Protein AF-A0A3D5Q9E8-F1 (afdb_monomer)

Nearest PDB structures (foldseek):
  4ke6-assembly4_D  TM=9.435E-01  e=1.325E-07  Bacillus sp. H-257
  4ke6-assembly2_B  TM=9.441E-01  e=1.615E-07  Bacillus sp. H-257
  4ke6-assembly6_F  TM=9.437E-01  e=1.968E-07  Bacillus sp. H-257
  4kea-assembly4_D  TM=9.444E-01  e=2.102E-07  Bacillus sp. H-257
  4kea-assembly3_C  TM=9.456E-01  e=2.923E-07  Bacillus sp. H-257

Structure (mmCIF, N/CA/C/O backbone):
data_AF-A0A3D5Q9E8-F1
#
_entry.id   AF-A0A3D5Q9E8-F1
#
loop_
_atom_site.group_PDB
_atom_site.id
_atom_site.type_symbol
_atom_site.label_atom_id
_atom_site.label_alt_id
_atom_site.label_comp_id
_atom_site.label_asym_id
_atom_site.label_entity_id
_atom_site.label_seq_id
_atom_site.pdbx_PDB_ins_code
_atom_site.Cartn_x
_atom_site.Cartn_y
_atom_site.Cartn_z
_atom_site.occupancy
_atom_site.B_iso_or_equiv
_atom_site.auth_seq_id
_atom_site.auth_comp_id
_atom_site.auth_asym_id
_atom_site.auth_atom_id
_atom_site.pdbx_PDB_model_num
ATOM 1 N N . MET A 1 1 ? 67.839 -33.186 -13.838 1.00 52.81 1 MET A N 1
ATOM 2 C CA . MET A 1 1 ? 66.631 -33.039 -12.986 1.00 52.81 1 MET A CA 1
ATOM 3 C C . MET A 1 1 ? 66.000 -31.623 -13.009 1.00 52.81 1 MET A C 1
ATOM 5 O O . MET A 1 1 ? 65.292 -31.282 -12.075 1.00 52.81 1 MET A O 1
ATOM 9 N N . SER A 1 2 ? 66.221 -30.785 -14.042 1.00 58.31 2 SER A N 1
ATOM 10 C CA . SER A 1 2 ? 65.815 -29.351 -14.040 1.00 58.31 2 SER A CA 1
ATOM 11 C C . SER A 1 2 ? 64.716 -28.991 -15.068 1.00 58.31 2 SER A C 1
ATOM 13 O O . SER A 1 2 ? 63.866 -28.138 -14.827 1.00 58.31 2 SER A O 1
ATOM 15 N N . ILE A 1 3 ? 64.654 -29.701 -16.201 1.00 55.44 3 ILE A N 1
ATOM 16 C CA . ILE A 1 3 ? 63.707 -29.396 -17.294 1.00 55.44 3 ILE A CA 1
ATOM 17 C C . ILE A 1 3 ? 62.264 -29.810 -16.938 1.00 55.44 3 ILE A C 1
ATOM 19 O O . ILE A 1 3 ? 61.306 -29.103 -17.250 1.00 55.44 3 ILE A O 1
ATOM 23 N N . TYR A 1 4 ? 62.098 -30.929 -16.225 1.00 54.25 4 TYR A N 1
ATOM 24 C CA . TYR A 1 4 ? 60.780 -31.463 -15.857 1.00 54.25 4 TYR A CA 1
ATOM 25 C C . TYR A 1 4 ? 60.064 -30.602 -14.800 1.00 54.25 4 TYR A C 1
ATOM 27 O O . TYR A 1 4 ? 58.854 -30.389 -14.864 1.00 54.25 4 TYR A O 1
ATOM 35 N N . THR A 1 5 ? 60.821 -30.041 -13.855 1.00 59.84 5 THR A N 1
ATOM 36 C CA . THR A 1 5 ? 60.340 -29.093 -12.840 1.00 59.84 5 THR A CA 1
ATOM 37 C C . THR A 1 5 ? 59.945 -27.753 -13.453 1.00 59.84 5 THR A C 1
ATOM 39 O O . THR A 1 5 ? 58.949 -27.166 -13.028 1.00 59.84 5 THR A O 1
ATOM 42 N N . ASN A 1 6 ? 60.663 -27.291 -14.482 1.00 63.00 6 ASN A N 1
ATOM 43 C CA . ASN A 1 6 ? 60.330 -26.051 -15.178 1.00 63.00 6 ASN A CA 1
ATOM 44 C C . ASN A 1 6 ? 58.997 -26.185 -15.932 1.00 63.00 6 ASN A C 1
ATOM 46 O O . ASN A 1 6 ? 58.094 -25.392 -15.691 1.00 63.00 6 ASN A O 1
ATOM 50 N N . LYS A 1 7 ? 58.798 -27.271 -16.698 1.00 64.88 7 LYS A N 1
ATOM 51 C CA . LYS A 1 7 ? 57.544 -27.537 -17.434 1.00 64.88 7 LYS A CA 1
ATOM 52 C C . LYS A 1 7 ? 56.314 -27.602 -16.518 1.00 64.88 7 LYS A C 1
ATOM 54 O O . LYS A 1 7 ? 55.273 -27.050 -16.861 1.00 64.88 7 LYS A O 1
ATOM 59 N N . LYS A 1 8 ? 56.432 -28.208 -15.325 1.00 66.25 8 LYS A N 1
ATOM 60 C CA . LYS A 1 8 ? 55.354 -28.216 -14.315 1.00 66.25 8 LYS A CA 1
ATOM 61 C C . LYS A 1 8 ? 55.035 -26.817 -13.779 1.00 66.25 8 LYS A C 1
ATOM 63 O O . LYS A 1 8 ? 53.861 -26.489 -13.642 1.00 66.25 8 LYS A O 1
ATOM 68 N N . LYS A 1 9 ? 56.049 -25.976 -13.529 1.00 69.44 9 LYS A N 1
ATOM 69 C CA . LYS A 1 9 ? 55.844 -24.567 -13.142 1.00 69.44 9 LYS A CA 1
ATOM 70 C C . LYS A 1 9 ? 55.202 -23.754 -14.268 1.00 69.44 9 LYS A C 1
ATOM 72 O O . LYS A 1 9 ? 54.339 -22.929 -13.986 1.00 69.44 9 LYS A O 1
ATOM 77 N N . THR A 1 10 ? 55.573 -24.002 -15.526 1.00 73.81 10 THR A N 1
ATOM 78 C CA . THR A 1 10 ? 54.974 -23.341 -16.697 1.00 73.81 10 THR A CA 1
ATOM 79 C C . THR A 1 10 ? 53.505 -23.731 -16.861 1.00 73.81 10 THR A C 1
ATOM 81 O O . THR A 1 10 ? 52.662 -22.852 -17.000 1.00 73.81 10 THR A O 1
ATOM 84 N N . ILE A 1 11 ? 53.182 -25.027 -16.768 1.00 76.62 11 ILE A N 1
ATOM 85 C CA . ILE A 1 11 ? 51.799 -25.525 -16.845 1.00 76.62 11 ILE A CA 1
ATOM 86 C C . ILE A 1 11 ? 50.964 -24.963 -15.695 1.00 76.62 11 ILE A C 1
ATOM 88 O O . ILE A 1 11 ? 49.887 -24.423 -15.925 1.00 76.62 11 ILE A O 1
ATOM 92 N N . PHE A 1 12 ? 51.475 -25.019 -14.464 1.00 79.31 12 PHE A N 1
ATOM 93 C CA . PHE A 1 12 ? 50.755 -24.476 -13.319 1.00 79.31 12 PHE A CA 1
ATOM 94 C C . PHE A 1 12 ? 50.476 -22.977 -13.486 1.00 79.31 12 PHE A C 1
ATOM 96 O O . PHE A 1 12 ? 49.338 -22.551 -13.329 1.00 79.31 12 PHE A O 1
ATOM 103 N N . ARG A 1 13 ? 51.479 -22.182 -13.878 1.00 76.94 13 ARG A N 1
ATOM 104 C CA . ARG A 1 13 ? 51.349 -20.722 -13.985 1.00 76.94 13 ARG A CA 1
ATOM 105 C C . ARG A 1 13 ? 50.441 -20.262 -15.127 1.00 76.94 13 ARG A C 1
ATOM 107 O O . ARG A 1 13 ? 49.759 -19.260 -14.961 1.00 76.94 13 ARG A O 1
ATOM 114 N N . TRP A 1 14 ? 50.431 -20.971 -16.255 1.00 79.69 14 TRP A N 1
ATOM 115 C CA . TRP A 1 14 ? 49.713 -20.532 -17.459 1.00 79.69 14 TRP A CA 1
ATOM 116 C C . TRP A 1 14 ? 48.406 -21.279 -17.730 1.00 79.69 14 TRP A C 1
ATOM 118 O O . TRP A 1 14 ? 47.572 -20.761 -18.461 1.00 79.69 14 TRP A O 1
ATOM 128 N N . PHE A 1 15 ? 48.197 -22.455 -17.131 1.00 84.31 15 PHE A N 1
ATOM 129 C CA . PHE A 1 15 ? 47.017 -23.285 -17.399 1.00 84.31 15 PHE A CA 1
ATOM 130 C C . PHE A 1 15 ? 46.221 -23.690 -16.160 1.00 84.31 15 PHE A C 1
ATOM 132 O O . PHE A 1 15 ? 45.093 -24.123 -16.327 1.00 84.31 15 PHE A O 1
ATOM 139 N N . ILE A 1 16 ? 46.753 -23.575 -14.939 1.00 86.25 16 ILE A N 1
ATOM 140 C CA . ILE A 1 16 ? 46.022 -23.956 -13.711 1.00 86.25 16 ILE A CA 1
ATOM 141 C C . ILE A 1 16 ? 45.706 -22.716 -12.871 1.00 86.25 16 ILE A C 1
ATOM 143 O O . ILE A 1 16 ? 44.567 -22.507 -12.464 1.00 86.25 16 ILE A O 1
ATOM 147 N N . LEU A 1 17 ? 46.701 -21.855 -12.662 1.00 87.81 17 LEU A N 1
ATOM 148 C CA . LEU A 1 17 ? 46.582 -20.639 -11.866 1.00 87.81 17 LEU A CA 1
ATOM 149 C C . LEU A 1 17 ? 45.485 -19.678 -12.374 1.00 87.81 17 LEU A C 1
ATOM 151 O O . LEU A 1 17 ? 44.744 -19.185 -11.527 1.00 87.81 17 LEU A O 1
ATOM 155 N N . PRO A 1 18 ? 45.288 -19.454 -13.694 1.00 91.62 18 PRO A N 1
ATOM 156 C CA . PRO A 1 18 ? 44.189 -18.611 -14.176 1.00 91.62 18 PR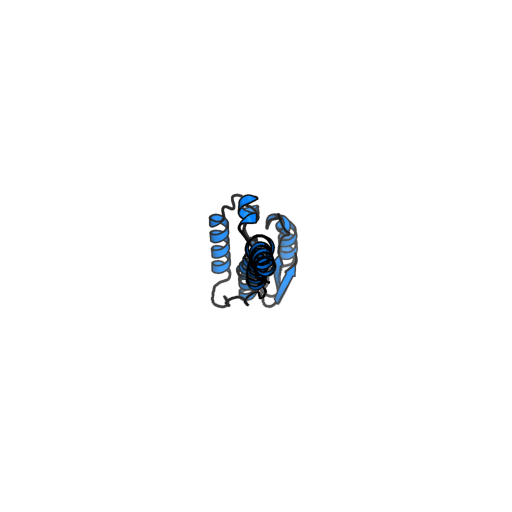O A CA 1
ATOM 157 C C . PRO A 1 18 ? 42.803 -19.162 -13.821 1.00 91.62 18 PRO A C 1
ATOM 159 O O . PRO A 1 18 ? 41.916 -18.390 -13.477 1.00 91.62 18 PRO A O 1
ATOM 162 N N . TRP A 1 19 ? 42.626 -20.488 -13.836 1.00 91.31 19 TRP A N 1
ATOM 163 C CA . TRP A 1 19 ? 41.362 -21.124 -13.453 1.00 91.31 19 TRP A CA 1
ATOM 164 C C . TRP A 1 19 ? 41.125 -21.055 -11.950 1.00 91.31 19 TRP A C 1
ATOM 166 O O . TRP A 1 19 ? 40.004 -20.791 -11.540 1.00 91.31 19 TRP A O 1
ATOM 176 N N . ILE A 1 20 ? 42.166 -21.222 -11.126 1.00 92.75 20 ILE A N 1
ATOM 177 C CA . ILE A 1 20 ? 42.060 -21.041 -9.669 1.00 92.75 20 ILE A CA 1
ATOM 178 C C . ILE A 1 20 ? 41.685 -19.594 -9.337 1.00 92.75 20 ILE A C 1
ATOM 180 O O . ILE A 1 20 ? 40.795 -19.370 -8.522 1.00 92.75 20 ILE A O 1
ATOM 184 N N . ILE A 1 21 ? 42.328 -18.615 -9.982 1.00 90.75 21 ILE A N 1
ATOM 185 C CA . ILE A 1 21 ? 42.009 -17.194 -9.798 1.00 90.75 21 ILE A CA 1
ATOM 186 C C . ILE A 1 21 ? 40.582 -16.905 -10.275 1.00 90.75 21 ILE A C 1
ATOM 188 O O . ILE A 1 21 ? 39.828 -16.271 -9.547 1.00 90.75 21 ILE A O 1
ATOM 192 N N . GLY A 1 22 ? 40.182 -17.405 -11.447 1.00 91.12 22 GLY A N 1
ATOM 193 C CA . GLY A 1 22 ? 38.818 -17.251 -11.957 1.00 91.12 22 GLY A CA 1
ATOM 194 C C . GLY A 1 22 ? 37.772 -17.853 -11.018 1.00 91.12 22 GLY A C 1
ATOM 195 O O . GLY A 1 22 ? 36.782 -17.202 -10.705 1.00 91.12 22 GLY A O 1
ATOM 196 N N . LEU A 1 23 ? 38.025 -19.052 -10.490 1.00 91.25 23 LEU A N 1
ATOM 197 C CA . LEU A 1 23 ? 37.154 -19.715 -9.521 1.00 91.25 23 LEU A CA 1
ATOM 198 C C . LEU A 1 23 ? 37.071 -18.921 -8.207 1.00 91.25 23 LEU A C 1
ATOM 200 O O . LEU A 1 23 ? 35.981 -18.732 -7.680 1.00 91.25 23 LEU A O 1
ATOM 204 N N . LEU A 1 24 ? 38.199 -18.408 -7.702 1.00 89.56 24 LEU A N 1
ATOM 205 C CA . LEU A 1 24 ? 38.240 -17.551 -6.512 1.00 89.56 24 LEU A CA 1
ATOM 206 C C . LEU A 1 24 ? 37.483 -16.237 -6.719 1.00 89.56 24 LEU A C 1
ATOM 208 O O . LEU A 1 24 ? 36.770 -15.814 -5.816 1.00 89.56 24 LEU A O 1
ATOM 212 N N . LEU A 1 25 ? 37.594 -15.614 -7.894 1.00 90.44 25 LEU A N 1
ATOM 213 C CA . LEU A 1 25 ? 36.837 -14.409 -8.238 1.00 90.44 25 LEU A CA 1
ATOM 214 C C . LEU A 1 25 ? 35.334 -14.694 -8.327 1.00 90.44 25 LEU A C 1
ATOM 216 O O . LEU A 1 25 ? 34.544 -13.883 -7.855 1.00 90.44 25 LEU A O 1
ATOM 220 N N . ILE A 1 26 ? 34.938 -15.856 -8.857 1.00 87.88 26 ILE A N 1
ATOM 221 C CA . ILE A 1 26 ? 33.538 -16.304 -8.859 1.00 87.88 26 ILE A CA 1
ATOM 222 C C . ILE A 1 26 ? 33.045 -16.515 -7.426 1.00 87.88 26 ILE A C 1
ATOM 224 O O . ILE A 1 26 ? 31.994 -15.996 -7.074 1.00 87.88 26 ILE A O 1
ATOM 228 N N . PHE A 1 27 ? 33.795 -17.221 -6.576 1.00 85.19 27 PHE A N 1
ATOM 229 C CA . PHE A 1 27 ? 33.405 -17.429 -5.177 1.00 85.19 27 PHE A CA 1
ATOM 230 C C . PHE A 1 27 ? 33.352 -16.125 -4.378 1.00 85.19 27 PHE A C 1
ATOM 232 O O . PHE A 1 27 ? 32.452 -15.962 -3.561 1.00 85.19 27 PHE A O 1
ATOM 239 N N . LEU A 1 28 ? 34.267 -15.186 -4.631 1.00 82.62 28 LEU A N 1
ATOM 240 C CA . LEU A 1 28 ? 34.239 -13.852 -4.033 1.00 82.62 28 LEU A CA 1
ATOM 241 C C . LEU A 1 28 ? 32.998 -13.073 -4.493 1.00 82.62 28 LEU A C 1
ATOM 243 O O . LEU A 1 28 ? 32.295 -12.513 -3.661 1.00 82.62 28 LEU A O 1
ATOM 247 N N . ALA A 1 29 ? 32.701 -13.072 -5.796 1.00 77.38 29 ALA A N 1
ATOM 248 C CA . ALA A 1 29 ? 31.525 -12.407 -6.352 1.00 77.38 29 ALA A CA 1
ATOM 249 C C . ALA A 1 29 ? 30.221 -13.020 -5.821 1.00 77.38 29 ALA A C 1
ATOM 251 O O . ALA A 1 29 ? 29.336 -12.288 -5.392 1.00 77.38 29 ALA A O 1
ATOM 252 N N . VAL A 1 30 ? 30.121 -14.351 -5.770 1.00 76.94 30 VAL A N 1
ATOM 253 C CA . VAL A 1 30 ? 28.978 -15.058 -5.172 1.00 76.94 30 VAL A CA 1
ATOM 254 C C . VAL A 1 30 ? 28.869 -14.739 -3.683 1.00 76.94 30 VAL A C 1
ATOM 256 O O . VAL A 1 30 ? 27.781 -14.424 -3.221 1.00 76.94 30 VAL A O 1
ATOM 259 N N . GLY A 1 31 ? 29.979 -14.752 -2.940 1.00 72.62 31 GLY A N 1
ATOM 260 C CA . GLY A 1 31 ? 30.017 -14.378 -1.525 1.00 72.62 31 GLY A CA 1
ATOM 261 C C . GLY A 1 31 ? 29.471 -12.970 -1.286 1.00 72.62 31 GLY A C 1
ATOM 262 O O . GLY A 1 31 ? 28.559 -12.810 -0.480 1.00 72.62 31 GLY A O 1
ATOM 263 N N . LEU A 1 32 ? 29.948 -11.985 -2.053 1.00 65.25 32 LEU A N 1
ATOM 264 C CA . LEU A 1 32 ? 29.471 -10.598 -2.006 1.00 65.25 32 LEU A CA 1
ATOM 265 C C . LEU A 1 32 ? 27.979 -10.484 -2.355 1.00 65.25 32 LEU A C 1
ATOM 267 O O . LEU A 1 32 ? 27.246 -9.802 -1.649 1.00 65.25 32 LEU A O 1
ATOM 271 N N . VAL A 1 33 ? 27.504 -11.199 -3.381 1.00 63.44 33 VAL A N 1
ATOM 272 C CA . VAL A 1 33 ? 26.078 -11.220 -3.760 1.00 63.44 33 VAL A CA 1
ATOM 273 C C . VAL A 1 33 ? 25.214 -11.864 -2.669 1.00 63.44 33 VAL A C 1
ATOM 275 O O . VAL A 1 33 ? 24.118 -11.390 -2.389 1.00 63.44 33 VAL A O 1
ATOM 278 N N . THR A 1 34 ? 25.696 -12.921 -2.011 1.00 62.31 34 THR A N 1
ATOM 279 C CA . THR A 1 34 ? 24.939 -13.621 -0.957 1.00 62.31 34 THR A CA 1
ATOM 280 C C . THR A 1 34 ? 24.914 -12.901 0.391 1.00 62.31 34 THR A C 1
ATOM 282 O O . THR A 1 34 ? 24.082 -13.253 1.231 1.00 62.31 34 THR A O 1
ATOM 285 N N . ASP A 1 35 ? 25.819 -11.947 0.615 1.00 56.72 35 ASP A N 1
ATOM 286 C CA . ASP A 1 35 ? 25.930 -11.178 1.863 1.00 56.72 35 ASP A CA 1
ATOM 287 C C . ASP A 1 35 ? 25.172 -9.841 1.798 1.00 56.72 35 ASP A C 1
ATOM 289 O O . ASP A 1 35 ? 24.888 -9.231 2.826 1.00 56.72 35 ASP A O 1
ATOM 293 N N . MET A 1 36 ? 24.787 -9.402 0.595 1.00 56.88 36 MET A N 1
ATOM 294 C CA . MET A 1 36 ? 24.147 -8.103 0.401 1.00 56.88 36 MET A CA 1
ATOM 295 C C . MET A 1 36 ? 22.729 -7.992 0.960 1.00 56.88 36 MET A C 1
ATOM 297 O O . MET A 1 36 ? 22.323 -6.869 1.243 1.00 56.88 36 MET A O 1
ATOM 301 N N . ASP A 1 37 ? 21.977 -9.081 1.162 1.00 61.97 37 ASP A N 1
ATOM 302 C CA . ASP A 1 37 ? 20.627 -8.915 1.705 1.00 61.97 37 ASP A CA 1
ATOM 303 C C . ASP A 1 37 ? 20.009 -10.187 2.302 1.00 61.97 37 ASP A C 1
ATOM 305 O O . ASP A 1 37 ? 19.567 -11.087 1.589 1.00 61.97 37 ASP A O 1
ATOM 309 N N . LYS A 1 38 ? 19.974 -10.288 3.637 1.00 57.78 38 LYS A N 1
ATOM 310 C CA . LYS A 1 38 ? 19.288 -11.403 4.329 1.00 57.78 38 LYS A CA 1
ATOM 311 C C . LYS A 1 38 ? 18.405 -10.990 5.497 1.00 57.78 38 LYS A C 1
ATOM 313 O O . LYS A 1 38 ? 17.810 -11.860 6.135 1.00 57.78 38 LYS A O 1
ATOM 318 N N . LYS A 1 39 ? 18.317 -9.700 5.826 1.00 66.62 39 LYS A N 1
ATOM 319 C CA . LYS A 1 39 ? 17.488 -9.244 6.947 1.00 66.62 39 LYS A CA 1
ATOM 320 C C . LYS A 1 39 ? 16.798 -7.937 6.602 1.00 66.62 39 LYS A C 1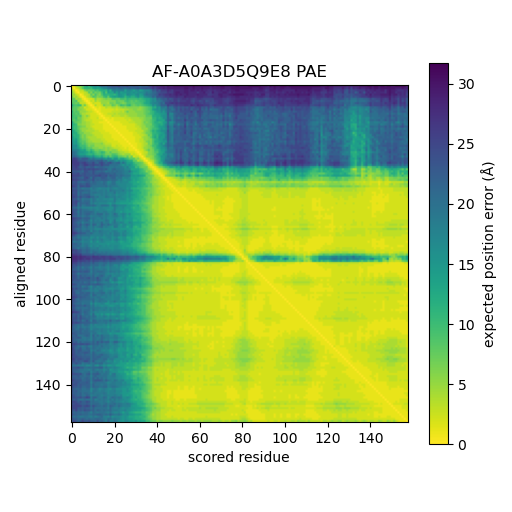
ATOM 322 O O . LYS A 1 39 ? 17.424 -6.881 6.635 1.00 66.62 39 LYS A O 1
ATOM 327 N N . LEU A 1 40 ? 15.488 -8.035 6.378 1.00 69.31 40 LEU A N 1
ATOM 328 C CA . LEU A 1 40 ? 14.592 -6.888 6.433 1.00 69.31 40 LEU A CA 1
ATOM 329 C C . LEU A 1 40 ? 14.837 -6.147 7.750 1.00 69.31 40 LEU A C 1
ATOM 331 O O . LEU A 1 40 ? 14.806 -6.743 8.833 1.00 69.31 40 LEU A O 1
ATOM 335 N N . LYS A 1 41 ? 15.123 -4.851 7.658 1.00 72.31 41 LYS A N 1
ATOM 336 C CA . LYS A 1 41 ? 15.215 -4.006 8.845 1.00 72.31 41 LYS A CA 1
ATOM 337 C C . LYS A 1 41 ? 13.794 -3.761 9.359 1.00 72.31 41 LYS A C 1
ATOM 339 O O . LYS A 1 41 ? 12.883 -3.590 8.551 1.00 72.31 41 LYS A O 1
ATOM 344 N N . PRO A 1 42 ? 13.567 -3.751 10.681 1.00 74.38 42 PRO A N 1
ATOM 345 C CA . PRO A 1 42 ? 12.284 -3.311 11.208 1.00 74.38 42 PRO A CA 1
ATOM 346 C C . PRO A 1 42 ? 12.016 -1.873 10.757 1.00 74.38 42 PRO A C 1
ATOM 348 O O . PRO A 1 42 ? 12.949 -1.078 10.608 1.00 74.38 42 PRO A O 1
ATOM 351 N N . PHE A 1 43 ? 10.742 -1.540 10.549 1.00 80.44 43 PHE A N 1
ATOM 352 C CA . PHE A 1 43 ? 10.363 -0.185 10.177 1.00 80.44 43 PHE A CA 1
ATOM 353 C C . PHE A 1 43 ? 10.887 0.822 11.204 1.00 80.44 43 PHE A C 1
ATOM 355 O O . PHE A 1 43 ? 10.767 0.620 12.413 1.00 80.44 43 PHE A O 1
ATOM 362 N N . VAL A 1 44 ? 11.419 1.944 10.716 1.00 84.25 44 VAL A N 1
ATOM 363 C CA . VAL A 1 44 ? 11.500 3.151 11.543 1.00 84.25 44 VAL A CA 1
ATOM 364 C C . VAL A 1 44 ? 10.072 3.541 11.902 1.00 84.25 44 VAL A C 1
ATOM 366 O O . VAL A 1 44 ? 9.217 3.620 11.020 1.00 84.25 44 VAL A O 1
ATOM 369 N N . ALA A 1 45 ? 9.823 3.738 13.191 1.00 87.56 45 ALA A N 1
ATOM 370 C CA . ALA A 1 45 ? 8.485 3.963 13.696 1.00 87.56 45 ALA A CA 1
ATOM 371 C C . ALA A 1 45 ? 7.960 5.349 13.283 1.00 87.56 45 ALA A C 1
ATOM 373 O O . ALA A 1 45 ? 8.665 6.343 13.455 1.00 87.56 45 ALA A O 1
ATOM 374 N N . LEU A 1 46 ? 6.745 5.406 12.724 1.00 92.12 46 LEU A N 1
ATOM 375 C CA . LEU A 1 46 ? 6.089 6.637 12.258 1.00 92.12 46 LEU A CA 1
ATOM 376 C C . LEU A 1 46 ? 4.830 6.964 13.081 1.00 92.12 46 LEU A C 1
ATOM 378 O O . LEU A 1 46 ? 3.907 7.613 12.594 1.00 92.12 46 LEU A O 1
ATOM 382 N N . ASP A 1 47 ? 4.780 6.515 14.339 1.00 91.06 47 ASP A N 1
ATOM 383 C CA . ASP A 1 47 ? 3.630 6.711 15.237 1.00 91.06 47 ASP A CA 1
ATOM 384 C C . ASP A 1 47 ? 3.338 8.199 15.525 1.00 91.06 47 ASP A C 1
ATOM 386 O O . ASP A 1 47 ? 2.242 8.552 15.947 1.00 91.06 47 ASP A O 1
ATOM 390 N N . ASN A 1 48 ? 4.315 9.085 15.307 1.00 92.12 48 ASN A N 1
ATOM 391 C CA . ASN A 1 48 ? 4.205 10.527 15.541 1.00 92.12 48 ASN A CA 1
ATOM 392 C C . ASN A 1 48 ? 3.851 11.345 14.285 1.00 92.12 48 ASN A C 1
ATOM 394 O O . ASN A 1 48 ? 3.824 12.574 14.359 1.00 92.12 48 ASN A O 1
ATOM 398 N N . VAL A 1 49 ? 3.612 10.696 13.145 1.00 94.12 49 VAL A N 1
ATOM 399 C CA . VAL A 1 49 ? 3.216 11.349 11.889 1.00 94.12 49 VAL A CA 1
ATOM 400 C C . VAL A 1 49 ? 1.724 11.113 11.665 1.00 94.12 49 VAL A C 1
ATOM 402 O O . VAL A 1 49 ? 1.237 10.001 11.852 1.00 94.12 49 VAL A O 1
ATOM 405 N N . SER A 1 50 ? 0.967 12.141 11.281 1.00 95.19 50 SER A N 1
ATOM 406 C CA . SER A 1 50 ? -0.475 11.970 11.077 1.00 95.19 50 SER A CA 1
ATOM 407 C C . SER A 1 50 ? -0.770 11.014 9.910 1.00 95.19 50 SER A C 1
ATOM 409 O O . SER A 1 50 ? -0.008 10.942 8.945 1.00 95.19 50 SER A O 1
ATOM 411 N N . SER A 1 51 ? -1.893 10.287 9.976 1.00 94.62 51 SER A N 1
ATOM 412 C CA . SER A 1 51 ? -2.340 9.398 8.890 1.00 94.62 51 SER A CA 1
ATOM 413 C C . SER A 1 51 ? -2.461 10.128 7.548 1.00 94.62 51 SER A C 1
ATOM 415 O O . SER A 1 51 ? -2.143 9.549 6.511 1.00 94.62 51 SER A O 1
ATOM 417 N N . GLU A 1 52 ? -2.881 11.396 7.587 1.00 95.25 52 GLU A N 1
ATOM 418 C CA . GLU A 1 52 ? -3.000 12.255 6.409 1.00 95.25 52 GLU A CA 1
ATOM 419 C C . GLU A 1 52 ? -1.626 12.606 5.838 1.00 95.25 52 GLU A C 1
ATOM 421 O O . GLU A 1 52 ? -1.398 12.419 4.648 1.00 95.25 52 GLU A O 1
ATOM 426 N N . ASP A 1 53 ? -0.673 13.032 6.671 1.00 96.88 53 ASP A N 1
ATOM 427 C CA . ASP A 1 53 ? 0.677 13.358 6.199 1.00 96.88 53 ASP A CA 1
ATOM 428 C C . ASP A 1 53 ? 1.366 12.136 5.586 1.00 96.88 53 ASP A C 1
ATOM 430 O O . ASP A 1 53 ? 2.006 12.249 4.542 1.00 96.88 53 ASP A O 1
ATOM 434 N N . LEU A 1 54 ? 1.204 10.955 6.193 1.00 96.69 54 LEU A N 1
ATOM 435 C CA . LEU A 1 54 ? 1.727 9.699 5.649 1.00 96.69 54 LEU A CA 1
ATOM 436 C C . LEU A 1 54 ? 1.120 9.373 4.284 1.00 96.69 54 LEU A C 1
ATOM 438 O O . LEU A 1 54 ? 1.854 9.030 3.357 1.00 96.69 54 LEU A O 1
ATOM 442 N N . TYR A 1 55 ? -0.197 9.524 4.144 1.00 97.12 55 TYR A N 1
ATOM 443 C CA . TYR A 1 55 ? -0.885 9.302 2.878 1.00 97.12 55 TYR A CA 1
ATOM 444 C C . TYR A 1 55 ? -0.432 10.300 1.802 1.00 97.12 55 TYR A C 1
ATOM 446 O O . TYR A 1 55 ? -0.076 9.904 0.693 1.00 97.12 55 TYR A O 1
ATOM 454 N N . GLN A 1 56 ? -0.337 11.586 2.144 1.00 97.56 56 GLN A N 1
ATOM 455 C CA . GLN A 1 56 ? 0.130 12.630 1.230 1.00 97.56 56 GLN A CA 1
ATOM 456 C C . GLN A 1 56 ? 1.594 12.444 0.817 1.00 97.56 56 GLN A C 1
ATOM 458 O O . GLN A 1 56 ? 1.964 12.750 -0.319 1.00 97.56 56 GLN A O 1
ATOM 463 N N . LEU A 1 57 ? 2.449 11.952 1.716 1.00 96.75 57 LEU A N 1
ATOM 464 C CA . LEU A 1 57 ? 3.833 11.610 1.389 1.00 96.75 57 LEU A CA 1
ATOM 465 C C . LEU A 1 57 ? 3.901 10.459 0.381 1.00 96.75 57 LEU A C 1
ATOM 467 O O . LEU A 1 57 ? 4.673 10.555 -0.576 1.00 96.75 57 LEU A O 1
ATOM 471 N N . ASP A 1 58 ? 3.080 9.422 0.546 1.00 97.19 58 ASP A N 1
ATOM 472 C CA . ASP A 1 58 ? 3.064 8.291 -0.387 1.00 97.19 58 ASP A CA 1
ATOM 473 C C . ASP A 1 58 ? 2.488 8.678 -1.759 1.00 97.19 58 ASP A C 1
ATOM 475 O O . ASP A 1 58 ? 3.029 8.295 -2.800 1.00 97.19 58 ASP A O 1
ATOM 479 N N . LEU A 1 59 ? 1.472 9.548 -1.798 1.00 97.94 59 LEU A N 1
ATOM 480 C CA . LEU A 1 59 ? 0.989 10.145 -3.049 1.00 97.94 59 LEU A CA 1
ATOM 481 C C . LEU A 1 59 ? 2.102 10.915 -3.771 1.00 97.94 59 LEU A C 1
ATOM 483 O O . LEU A 1 59 ? 2.362 10.675 -4.950 1.00 97.94 59 LEU A O 1
ATOM 487 N N . LYS A 1 60 ? 2.814 11.807 -3.069 1.00 97.56 60 LYS A N 1
ATOM 488 C CA . LYS A 1 60 ? 3.928 12.581 -3.652 1.00 97.56 60 LYS A CA 1
ATOM 489 C C . LYS A 1 60 ? 5.030 11.679 -4.192 1.00 97.56 60 LYS A C 1
ATOM 491 O O . LYS A 1 60 ? 5.541 11.931 -5.283 1.00 97.56 60 LYS A O 1
ATOM 496 N N . ARG A 1 61 ? 5.382 10.630 -3.450 1.00 96.50 61 ARG A N 1
ATOM 497 C CA . ARG A 1 61 ? 6.350 9.623 -3.889 1.00 96.50 61 A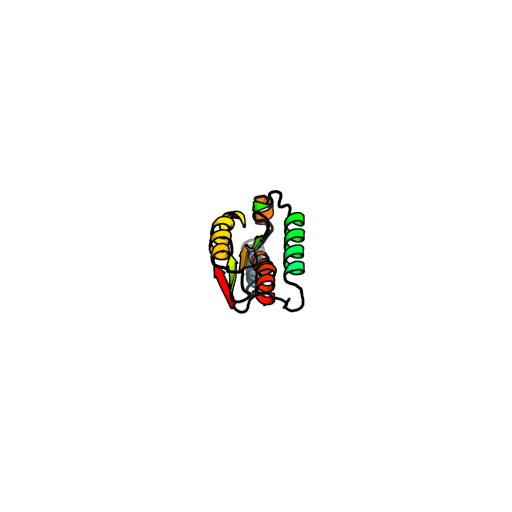RG A CA 1
ATOM 498 C C . ARG A 1 61 ? 5.875 8.914 -5.157 1.00 96.50 61 ARG A C 1
ATOM 500 O O . ARG A 1 61 ? 6.645 8.782 -6.100 1.00 96.50 61 ARG A O 1
ATOM 507 N N . SER A 1 62 ? 4.608 8.518 -5.203 1.00 97.06 62 SER A N 1
ATOM 508 C CA . SER A 1 62 ? 4.002 7.835 -6.350 1.00 97.06 62 SER A CA 1
ATOM 509 C C . SER A 1 62 ? 4.046 8.679 -7.622 1.00 97.06 62 SER A C 1
ATOM 511 O O . SER A 1 62 ? 4.447 8.191 -8.679 1.00 97.06 62 SER A O 1
ATOM 513 N N . TYR A 1 63 ? 3.734 9.971 -7.517 1.00 97.38 63 TYR A N 1
ATOM 514 C CA . TYR A 1 63 ? 3.893 10.895 -8.639 1.00 97.38 63 TYR A CA 1
ATOM 515 C C . TYR A 1 63 ? 5.358 11.076 -9.051 1.00 97.38 63 TYR A C 1
ATOM 517 O O . TYR A 1 63 ? 5.654 11.097 -10.244 1.00 97.38 63 TYR A O 1
ATOM 525 N N . ALA A 1 64 ? 6.282 11.174 -8.090 1.00 96.38 64 ALA A N 1
ATOM 526 C CA . ALA A 1 64 ? 7.714 11.294 -8.375 1.00 96.38 64 ALA A CA 1
ATOM 527 C C . ALA A 1 64 ? 8.287 10.048 -9.076 1.00 96.38 64 ALA A C 1
ATOM 529 O O . ALA A 1 64 ? 9.193 10.172 -9.896 1.00 96.38 64 ALA A O 1
ATOM 530 N N . GLU A 1 65 ? 7.729 8.868 -8.801 1.00 95.25 65 GLU A N 1
ATOM 531 C CA . GLU A 1 65 ? 8.049 7.611 -9.487 1.00 95.25 65 GLU A CA 1
ATOM 532 C C . GLU A 1 65 ? 7.358 7.470 -10.857 1.00 95.25 65 GLU A C 1
ATOM 534 O O . GLU A 1 65 ? 7.613 6.503 -11.571 1.00 95.25 65 GLU A O 1
ATOM 539 N N . GLY A 1 66 ? 6.515 8.425 -11.266 1.00 96.44 66 GLY A N 1
ATOM 540 C CA . GLY A 1 66 ? 5.955 8.487 -12.618 1.00 96.44 66 GLY A CA 1
ATOM 541 C C . GLY A 1 66 ? 4.599 7.804 -12.807 1.00 96.44 66 GLY A C 1
ATOM 542 O O . GLY A 1 66 ? 4.252 7.464 -13.941 1.00 96.44 66 GLY A O 1
ATOM 543 N N . VAL A 1 67 ? 3.817 7.609 -11.740 1.00 97.75 67 VAL A N 1
ATOM 544 C CA . VAL A 1 67 ? 2.415 7.166 -11.859 1.00 97.75 67 VAL A CA 1
ATOM 545 C C . VAL A 1 67 ? 1.607 8.229 -12.606 1.00 97.75 67 VAL A C 1
ATOM 547 O O . VAL A 1 67 ? 1.639 9.406 -12.252 1.00 97.75 67 VAL A O 1
ATOM 550 N N . LYS A 1 68 ? 0.899 7.814 -13.664 1.00 95.88 68 LYS A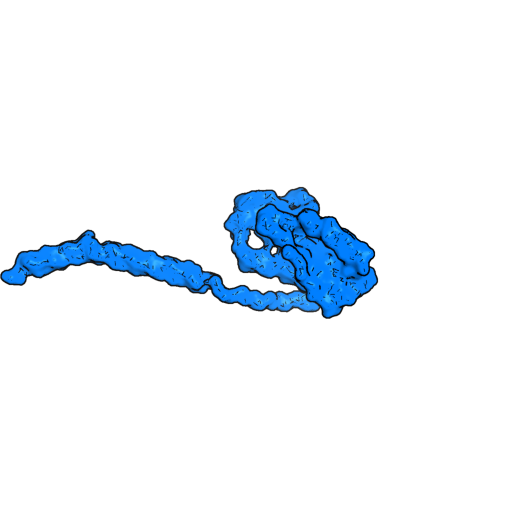 N 1
ATOM 551 C CA . LYS A 1 68 ? 0.123 8.716 -14.541 1.00 95.88 68 LYS A CA 1
ATOM 552 C C . LYS A 1 68 ? -1.387 8.601 -14.381 1.00 95.88 68 LYS A C 1
ATOM 554 O O . LYS A 1 68 ? -2.096 9.530 -14.747 1.00 95.88 68 LYS A O 1
ATOM 559 N N . L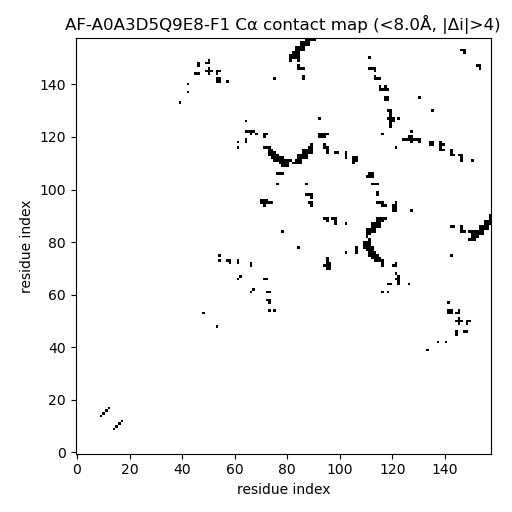EU A 1 69 ? -1.862 7.440 -13.941 1.00 97.38 69 LEU A N 1
ATOM 560 C CA . LEU A 1 69 ? -3.281 7.155 -13.776 1.00 97.38 69 LEU A CA 1
ATOM 561 C C . LEU A 1 69 ? -3.595 7.171 -12.288 1.00 97.38 69 LEU A C 1
ATOM 563 O O . LEU A 1 69 ? -2.953 6.448 -11.527 1.00 97.38 69 LEU A O 1
ATOM 567 N N . ASP A 1 70 ? -4.586 7.966 -11.896 1.00 97.06 70 ASP A N 1
ATOM 568 C CA . ASP A 1 70 ? -4.963 8.121 -10.489 1.00 97.06 70 ASP A CA 1
ATOM 569 C C . ASP A 1 70 ? -5.399 6.793 -9.865 1.00 97.06 70 ASP A C 1
ATOM 571 O O . ASP A 1 70 ? -5.167 6.546 -8.688 1.00 97.06 70 ASP A O 1
ATOM 575 N N . GLU A 1 71 ? -5.958 5.891 -10.672 1.00 97.19 71 GLU A N 1
ATOM 576 C CA . GLU A 1 71 ? -6.373 4.561 -10.228 1.00 97.19 71 GLU A CA 1
ATOM 577 C C . GLU A 1 71 ? -5.207 3.637 -9.833 1.00 97.19 71 GLU A C 1
ATOM 579 O O . GLU A 1 71 ? -5.416 2.611 -9.196 1.00 97.19 71 GLU A O 1
ATOM 584 N N . ASN A 1 72 ? -3.972 4.008 -10.182 1.00 98.06 72 ASN A N 1
ATOM 585 C CA . ASN A 1 72 ? -2.753 3.303 -9.788 1.00 98.06 72 ASN A CA 1
ATOM 586 C C . ASN A 1 72 ? -2.056 3.939 -8.574 1.00 98.06 72 ASN A C 1
ATOM 588 O O . ASN A 1 72 ? -0.989 3.468 -8.171 1.00 98.06 72 ASN A O 1
ATOM 592 N N . LEU A 1 73 ? -2.599 5.022 -8.016 1.00 98.38 73 LEU A N 1
ATOM 593 C CA . LEU A 1 73 ? -2.075 5.642 -6.801 1.00 98.38 73 LEU A CA 1
ATOM 594 C C . LEU A 1 73 ? -2.434 4.800 -5.569 1.00 98.38 73 LEU A C 1
ATOM 596 O O . LEU A 1 73 ? -3.417 4.058 -5.597 1.00 98.38 73 LEU A O 1
ATOM 600 N N . PRO A 1 74 ? -1.664 4.906 -4.470 1.00 98.31 74 PRO A N 1
ATOM 601 C CA . PRO A 1 74 ? -2.110 4.356 -3.199 1.00 98.31 74 PRO A CA 1
ATOM 602 C C . PRO A 1 74 ? -3.467 4.963 -2.829 1.00 98.31 74 PRO A C 1
ATOM 604 O O . PRO A 1 74 ? -3.702 6.152 -3.056 1.00 98.31 74 PRO A O 1
ATOM 607 N N . LEU A 1 75 ? -4.348 4.156 -2.242 1.00 98.12 75 LEU A N 1
ATOM 608 C CA . LEU A 1 75 ? -5.700 4.581 -1.888 1.00 98.12 75 LEU A CA 1
ATOM 609 C C . LEU A 1 75 ? -5.955 4.334 -0.408 1.00 98.12 75 LEU A C 1
ATOM 611 O O . LEU A 1 75 ? -6.022 3.188 0.034 1.00 98.12 75 LEU A O 1
ATOM 615 N N . TYR A 1 76 ? -6.146 5.414 0.346 1.00 97.88 76 TYR A N 1
ATOM 616 C CA . TYR A 1 76 ? -6.645 5.353 1.713 1.00 97.88 76 TYR A CA 1
ATOM 617 C C . TYR A 1 76 ? -8.134 5.697 1.742 1.00 97.88 76 TYR A C 1
ATOM 619 O O . TYR A 1 76 ? -8.556 6.737 1.238 1.00 97.88 76 TYR A O 1
ATOM 627 N N . THR A 1 77 ? -8.941 4.839 2.359 1.00 96.94 77 THR A N 1
ATOM 628 C CA . THR A 1 77 ? -10.363 5.101 2.596 1.00 96.94 77 THR A CA 1
ATOM 629 C C . THR A 1 77 ? -10.668 4.871 4.063 1.00 96.94 77 THR A C 1
ATOM 631 O O . THR A 1 77 ? -10.479 3.775 4.591 1.00 96.94 77 THR A O 1
ATOM 634 N N . LYS A 1 78 ? -11.119 5.929 4.737 1.00 96.50 78 LYS A N 1
ATOM 635 C CA . LYS A 1 78 ? -11.453 5.877 6.157 1.00 96.50 78 LYS A CA 1
ATOM 636 C C . LYS A 1 78 ? -12.796 5.171 6.367 1.00 96.50 78 LYS A C 1
ATOM 638 O O . LYS A 1 78 ? -13.754 5.431 5.641 1.00 96.50 78 LYS A O 1
ATOM 643 N N . GLY A 1 79 ? -12.844 4.286 7.356 1.00 95.06 79 GLY A N 1
ATOM 644 C CA . GLY A 1 79 ? -14.046 3.593 7.810 1.00 95.06 79 GLY A CA 1
ATOM 645 C C . GLY A 1 79 ? -14.954 4.449 8.699 1.00 95.06 79 GLY A C 1
ATOM 646 O O . GLY A 1 79 ? -14.677 5.620 8.974 1.00 95.06 79 GLY A O 1
ATOM 647 N N . ASN A 1 80 ? -16.047 3.843 9.166 1.00 90.25 80 ASN A N 1
ATOM 648 C CA . ASN A 1 80 ? -17.046 4.516 10.007 1.00 90.25 80 ASN A CA 1
ATOM 649 C C . ASN A 1 80 ? -16.631 4.571 11.480 1.00 90.25 80 ASN A C 1
ATOM 651 O O . ASN A 1 80 ? -16.977 5.519 12.187 1.00 90.25 80 ASN A O 1
ATOM 655 N N . ASP A 1 81 ? -15.888 3.565 11.936 1.00 81.62 81 ASP A N 1
ATOM 656 C CA . ASP A 1 81 ? -15.257 3.546 13.244 1.00 81.62 81 ASP A CA 1
ATOM 657 C C . ASP A 1 81 ? -13.746 3.302 13.109 1.00 81.62 81 ASP A C 1
ATOM 659 O O . ASP A 1 81 ? -13.240 2.827 12.092 1.00 81.62 81 ASP A O 1
ATOM 663 N N . ASN A 1 82 ? -13.005 3.697 14.140 1.00 77.75 82 ASN A N 1
ATOM 664 C CA . ASN A 1 82 ? -11.554 3.543 14.196 1.00 77.75 82 ASN A CA 1
ATOM 665 C C . ASN A 1 82 ? -11.160 2.142 14.720 1.00 77.75 82 ASN A C 1
ATOM 667 O O . ASN A 1 82 ? -10.095 1.987 15.310 1.00 77.75 82 ASN A O 1
ATOM 671 N N . SER A 1 83 ? -12.014 1.118 14.593 1.00 90.00 83 SER A N 1
ATOM 672 C CA . SER A 1 83 ? -11.753 -0.178 15.238 1.00 90.00 83 SER A CA 1
ATOM 673 C C . SER A 1 83 ? -10.825 -1.074 14.415 1.00 90.00 83 SER A C 1
ATOM 675 O O . SER A 1 83 ? -9.924 -1.709 14.965 1.00 90.00 83 SER A O 1
ATOM 677 N N . VAL A 1 84 ? -11.019 -1.122 13.094 1.00 97.62 84 VAL A N 1
ATOM 678 C CA . VAL A 1 84 ? -10.345 -2.085 12.217 1.00 97.62 84 VAL A CA 1
ATOM 679 C C . VAL A 1 84 ? -9.867 -1.424 10.923 1.00 97.62 84 VAL A C 1
ATOM 681 O O . VAL A 1 84 ? -10.644 -0.835 10.166 1.00 97.62 84 VAL A O 1
ATOM 684 N N . GLY A 1 85 ? -8.571 -1.584 10.662 1.00 98.25 85 GLY A N 1
ATOM 685 C CA . GLY A 1 85 ? -7.889 -1.235 9.425 1.00 98.25 85 GLY A CA 1
ATOM 686 C C . GLY A 1 85 ? -7.487 -2.476 8.628 1.00 98.25 85 GLY A C 1
ATOM 687 O O . GLY A 1 85 ? -7.105 -3.497 9.201 1.00 98.25 85 GLY A O 1
ATOM 688 N N . ILE A 1 86 ? -7.540 -2.398 7.301 1.00 98.56 86 ILE A N 1
ATOM 689 C CA . ILE A 1 86 ? -7.152 -3.487 6.399 1.00 98.56 86 ILE A CA 1
ATOM 690 C C . ILE A 1 86 ? -6.140 -2.960 5.381 1.00 98.56 86 ILE A C 1
ATOM 692 O O . ILE A 1 86 ? -6.450 -2.092 4.563 1.00 98.56 86 ILE A O 1
ATOM 696 N N . LEU A 1 87 ? -4.918 -3.486 5.442 1.00 98.62 87 LEU A N 1
ATOM 697 C CA . LEU A 1 87 ? -3.850 -3.209 4.488 1.00 98.62 87 LEU A CA 1
ATOM 698 C C . LEU A 1 87 ? -3.980 -4.167 3.299 1.00 98.62 87 LEU A C 1
ATOM 700 O O . LEU A 1 87 ? -3.884 -5.381 3.477 1.00 98.62 87 LEU A O 1
ATOM 704 N N . LEU A 1 88 ? -4.196 -3.622 2.105 1.00 98.75 88 LEU A N 1
ATOM 705 C CA . LEU A 1 88 ? -4.374 -4.370 0.861 1.00 98.75 88 LEU A CA 1
ATOM 706 C C . LEU A 1 88 ? -3.103 -4.259 0.012 1.00 98.75 88 LEU A C 1
ATOM 708 O O . LEU A 1 88 ? -2.640 -3.153 -0.276 1.00 98.75 88 LEU A O 1
ATOM 712 N N . ILE A 1 89 ? -2.528 -5.399 -0.365 1.00 98.38 89 ILE A N 1
ATOM 713 C CA . ILE A 1 89 ? -1.249 -5.492 -1.078 1.00 98.38 89 ILE A CA 1
ATOM 714 C C . ILE A 1 89 ? -1.486 -6.192 -2.412 1.00 98.38 89 ILE A C 1
ATOM 716 O O . ILE A 1 89 ? -1.817 -7.368 -2.434 1.00 98.38 89 ILE A O 1
ATOM 720 N N . HIS A 1 90 ? -1.302 -5.476 -3.518 1.00 97.88 90 HIS A N 1
ATOM 721 C CA . HIS A 1 90 ? -1.459 -6.034 -4.861 1.00 97.88 90 HIS A CA 1
ATOM 722 C C . HIS A 1 90 ? -0.327 -7.005 -5.247 1.00 97.88 90 HIS A C 1
ATOM 724 O O . HIS A 1 90 ? 0.767 -6.994 -4.670 1.00 97.88 90 HIS A O 1
ATOM 730 N N . GLY A 1 91 ? -0.572 -7.822 -6.271 1.00 96.25 91 GLY A N 1
ATOM 731 C CA . GLY A 1 91 ? 0.364 -8.810 -6.798 1.00 96.25 91 GLY A CA 1
ATOM 732 C C . GLY A 1 91 ? 1.497 -8.224 -7.648 1.00 96.25 91 GLY A C 1
ATOM 733 O O . GLY A 1 91 ? 1.522 -7.043 -8.007 1.00 96.25 91 GLY A O 1
ATOM 734 N N . PHE A 1 92 ? 2.456 -9.086 -8.004 1.00 95.38 92 PHE A N 1
ATOM 735 C CA . PHE A 1 92 ? 3.558 -8.739 -8.906 1.00 95.38 92 PHE A CA 1
ATOM 736 C C . PHE A 1 92 ? 3.021 -8.305 -10.275 1.00 95.38 92 PHE A C 1
ATOM 738 O O . PHE A 1 92 ? 2.122 -8.946 -10.812 1.00 95.38 92 PHE A O 1
ATOM 745 N N . THR A 1 93 ? 3.585 -7.239 -10.850 1.00 94.44 93 THR A N 1
ATOM 746 C CA . THR A 1 93 ? 3.123 -6.554 -12.082 1.00 94.44 93 THR A CA 1
ATOM 747 C C . THR A 1 93 ? 1.770 -5.837 -11.990 1.00 94.44 93 THR A C 1
ATOM 749 O O . THR A 1 93 ? 1.431 -5.102 -12.916 1.00 94.44 93 THR A O 1
ATOM 752 N N . GLY A 1 94 ? 1.030 -6.013 -10.891 1.00 96.06 94 GLY A N 1
ATOM 753 C CA . GLY A 1 94 ? -0.251 -5.354 -10.641 1.00 96.06 94 GLY A CA 1
ATOM 754 C C . GLY A 1 94 ? -0.109 -3.889 -10.223 1.00 96.06 94 GLY A C 1
ATOM 755 O O . GLY A 1 94 ? 0.939 -3.260 -10.389 1.00 96.06 94 GLY A O 1
ATOM 756 N N . SER A 1 95 ? -1.184 -3.332 -9.678 1.00 97.50 95 SER A N 1
ATOM 757 C CA . SER A 1 95 ? -1.237 -1.977 -9.121 1.00 97.50 95 SER A CA 1
ATOM 758 C C . SER A 1 95 ? -2.375 -1.877 -8.092 1.00 97.50 95 SER A C 1
ATOM 760 O O . SER A 1 95 ? -3.199 -2.789 -8.016 1.00 97.50 95 SER A O 1
ATOM 762 N N . PRO A 1 96 ? -2.481 -0.781 -7.314 1.00 98.25 96 PRO A N 1
ATOM 763 C CA . PRO A 1 96 ? -3.597 -0.568 -6.385 1.00 98.25 96 PRO A CA 1
ATOM 764 C C . PRO A 1 96 ? -4.989 -0.703 -7.012 1.00 98.25 96 PRO A C 1
ATOM 766 O O . PRO A 1 96 ? -5.933 -1.054 -6.306 1.00 98.25 96 PRO A O 1
ATOM 769 N N . TYR A 1 97 ? -5.103 -0.486 -8.326 1.00 98.06 97 TYR A N 1
ATOM 770 C CA . TYR A 1 97 ? -6.345 -0.616 -9.079 1.00 98.06 97 TYR A CA 1
ATOM 771 C C . TYR A 1 97 ? -7.049 -1.957 -8.842 1.00 98.06 97 TYR A C 1
ATOM 773 O O . TYR A 1 97 ? -8.259 -1.989 -8.627 1.00 98.06 97 TYR A O 1
ATOM 781 N N . GLU A 1 98 ? -6.305 -3.067 -8.807 1.00 97.62 98 GLU A N 1
ATOM 782 C CA . GLU A 1 98 ? -6.899 -4.401 -8.622 1.00 97.62 98 GLU A CA 1
ATOM 783 C C . GLU A 1 98 ? -7.525 -4.587 -7.228 1.00 97.62 98 GLU A C 1
ATOM 785 O O . GLU A 1 98 ? -8.359 -5.467 -7.023 1.00 97.62 98 GLU A O 1
ATOM 790 N N . MET A 1 99 ? -7.161 -3.723 -6.276 1.00 98.38 99 MET A N 1
ATOM 791 C CA . MET A 1 99 ? -7.681 -3.720 -4.911 1.00 98.38 99 MET A CA 1
ATOM 792 C C . MET A 1 99 ? -8.887 -2.795 -4.733 1.00 98.38 99 MET A C 1
ATOM 794 O O . MET A 1 99 ? -9.489 -2.800 -3.660 1.00 98.38 99 MET A O 1
ATOM 798 N N . HIS A 1 100 ? -9.278 -2.012 -5.744 1.00 97.69 100 HIS A N 1
ATOM 799 C CA . HIS A 1 100 ? -10.354 -1.023 -5.616 1.00 97.69 100 HIS A CA 1
ATOM 800 C C . HIS A 1 100 ? -11.703 -1.643 -5.253 1.00 97.69 100 HIS A C 1
ATOM 802 O O . HIS A 1 100 ? -12.367 -1.155 -4.340 1.00 97.69 100 HIS A O 1
ATOM 808 N N . GLU A 1 101 ? -12.110 -2.724 -5.923 1.00 98.12 101 GLU A N 1
ATOM 809 C CA . GLU A 1 101 ? -13.401 -3.366 -5.641 1.00 98.12 101 GLU A CA 1
ATOM 810 C C . GLU A 1 101 ? -13.435 -3.972 -4.233 1.00 98.12 101 GLU A C 1
ATOM 812 O O . GLU A 1 101 ? -14.410 -3.799 -3.499 1.00 98.12 101 GLU A O 1
ATOM 817 N N . LEU A 1 102 ? -12.342 -4.625 -3.821 1.00 98.38 102 LEU A N 1
ATOM 818 C CA . LEU A 1 102 ? -12.210 -5.188 -2.480 1.00 98.38 102 LEU A CA 1
ATOM 819 C C . LEU A 1 102 ? -12.190 -4.088 -1.410 1.00 98.38 102 LEU A C 1
ATOM 821 O O . LEU A 1 102 ? -12.885 -4.201 -0.401 1.00 98.38 102 LEU A O 1
ATOM 825 N N . SER A 1 103 ? -11.438 -3.011 -1.641 1.00 98.19 103 SER A N 1
ATOM 826 C CA . SER A 1 103 ? -11.382 -1.835 -0.769 1.00 98.19 103 SER A CA 1
ATOM 827 C C . SER A 1 103 ? -12.763 -1.207 -0.602 1.00 98.19 103 SER A C 1
ATOM 829 O O . SER A 1 103 ? -13.201 -1.001 0.529 1.00 98.19 103 SER A O 1
ATOM 831 N N . ALA A 1 104 ? -13.488 -0.987 -1.700 1.00 98.19 104 ALA A N 1
ATOM 832 C CA . ALA A 1 104 ? -14.835 -0.427 -1.674 1.00 98.19 104 ALA A CA 1
ATOM 833 C C . ALA A 1 104 ? -15.819 -1.331 -0.918 1.00 98.19 104 ALA A C 1
ATOM 835 O O . ALA A 1 104 ? -16.597 -0.846 -0.093 1.00 98.19 104 ALA A O 1
ATOM 836 N N . TYR A 1 105 ? -15.764 -2.646 -1.145 1.00 98.25 105 TYR A N 1
ATOM 837 C CA . TYR A 1 105 ? -16.598 -3.605 -0.424 1.00 98.25 105 TYR A CA 1
ATOM 838 C C . TYR A 1 105 ? -16.310 -3.590 1.082 1.00 98.25 105 TYR A C 1
ATOM 840 O O . TYR A 1 105 ? -17.229 -3.431 1.883 1.00 98.25 105 TYR A O 1
ATOM 848 N N . LEU A 1 106 ? -15.044 -3.692 1.485 1.00 97.69 106 LEU A N 1
ATOM 849 C CA . LEU A 1 106 ? -14.648 -3.675 2.896 1.00 97.69 106 LEU A CA 1
ATOM 850 C C . LEU A 1 106 ? -14.999 -2.345 3.570 1.00 97.69 106 LEU A C 1
ATOM 852 O O . LEU A 1 106 ? -15.500 -2.335 4.695 1.00 97.69 106 LEU A O 1
ATOM 856 N N . ASN A 1 107 ? -14.807 -1.228 2.875 1.00 97.38 107 ASN A N 1
ATOM 857 C CA . ASN A 1 107 ? -15.184 0.078 3.392 1.00 97.38 107 ASN A CA 1
ATOM 858 C C . ASN A 1 107 ? -16.703 0.227 3.551 1.00 97.38 107 ASN A C 1
ATOM 860 O O . ASN A 1 107 ? -17.153 0.797 4.543 1.00 97.38 107 ASN A O 1
ATOM 864 N N . SER A 1 108 ? -17.504 -0.372 2.660 1.00 97.19 108 SER A N 1
ATOM 865 C CA . SER A 1 108 ? -18.968 -0.414 2.810 1.00 97.19 108 SER A CA 1
ATOM 866 C C . SER A 1 108 ? -19.430 -1.149 4.078 1.00 97.19 108 SER A C 1
ATOM 868 O O . SER A 1 108 ? -20.518 -0.876 4.585 1.00 97.19 108 SER A O 1
ATOM 870 N N . LEU A 1 109 ? -18.587 -2.030 4.630 1.00 96.25 109 LEU A N 1
ATOM 871 C CA . LEU A 1 109 ? -18.803 -2.707 5.914 1.00 96.25 109 LEU A CA 1
ATOM 872 C C . LEU A 1 109 ? -18.309 -1.887 7.120 1.00 96.25 109 LEU A C 1
ATOM 874 O O . LEU A 1 109 ? -18.474 -2.318 8.259 1.00 96.25 109 LEU A O 1
ATOM 878 N N . GLY A 1 110 ? -17.730 -0.708 6.888 1.00 96.38 110 GLY A N 1
ATOM 879 C CA . GLY A 1 110 ? -17.245 0.210 7.917 1.00 96.38 110 GLY A CA 1
ATOM 880 C C . GLY A 1 110 ? -15.743 0.142 8.188 1.00 96.38 110 GLY A C 1
ATOM 881 O O . GLY A 1 110 ? -15.274 0.921 9.015 1.00 96.38 110 GLY A O 1
ATOM 882 N N . TYR A 1 111 ? -14.987 -0.719 7.499 1.00 97.88 111 TYR A N 1
ATOM 883 C CA . TYR A 1 111 ? -13.543 -0.856 7.705 1.00 97.88 111 TYR A CA 1
ATOM 884 C C . TYR A 1 111 ? -12.745 0.282 7.061 1.00 97.88 111 TYR A C 1
ATOM 886 O O . TYR A 1 111 ? -13.053 0.739 5.957 1.00 97.88 111 TYR A O 1
ATOM 894 N N . SER A 1 112 ? -11.671 0.709 7.726 1.00 98.12 112 SER A N 1
ATOM 895 C CA . SER A 1 112 ? -10.659 1.546 7.076 1.00 98.12 112 SER A CA 1
ATOM 896 C C . SER A 1 112 ? -9.786 0.667 6.186 1.00 98.12 112 SER A C 1
ATOM 898 O O . SER A 1 112 ? -9.343 -0.397 6.612 1.00 98.12 112 SER A O 1
ATOM 900 N N . THR A 1 113 ? -9.511 1.090 4.959 1.00 98.38 113 THR A N 1
ATOM 901 C CA . THR A 1 113 ? -8.692 0.317 4.015 1.00 98.38 113 THR A CA 1
ATOM 902 C C . THR A 1 113 ? -7.552 1.156 3.475 1.00 98.38 113 THR A C 1
ATOM 904 O O . THR A 1 113 ? -7.732 2.346 3.217 1.00 98.38 113 THR A O 1
ATOM 907 N N . TYR A 1 114 ? -6.398 0.532 3.259 1.00 98.62 114 TYR A N 1
ATOM 908 C CA . TYR A 1 114 ? -5.276 1.151 2.562 1.00 98.62 114 TYR A CA 1
ATOM 909 C C . TYR A 1 114 ? -4.748 0.212 1.480 1.00 98.62 114 TYR A C 1
ATOM 911 O O . TYR A 1 114 ? -4.156 -0.819 1.800 1.00 98.62 114 TYR A O 1
ATOM 919 N N . SER A 1 115 ? -4.937 0.577 0.216 1.00 98.50 115 SER A N 1
ATOM 920 C CA . SER A 1 115 ? -4.378 -0.128 -0.940 1.00 98.50 115 SER A CA 1
ATOM 921 C C . SER A 1 115 ? -2.982 0.407 -1.220 1.00 98.50 115 SER A C 1
ATOM 923 O O . SER A 1 115 ? -2.823 1.550 -1.651 1.00 98.50 115 SER A O 1
ATOM 925 N N . VAL A 1 116 ? -1.962 -0.398 -0.928 1.00 98.06 116 VAL A N 1
ATOM 926 C CA . VAL A 1 116 ? -0.560 0.005 -1.081 1.00 98.06 116 VAL A CA 1
ATOM 927 C C . VAL A 1 116 ? -0.173 -0.012 -2.547 1.00 98.06 116 VAL A C 1
ATOM 929 O O . VAL A 1 116 ? -0.476 -0.972 -3.248 1.00 98.06 116 VAL A O 1
ATOM 932 N N . ARG A 1 117 ? 0.580 0.996 -2.990 1.00 97.81 117 ARG A N 1
ATOM 933 C CA . ARG A 1 117 ? 1.305 0.931 -4.257 1.00 97.81 117 ARG A CA 1
ATOM 934 C C . ARG A 1 117 ? 2.730 0.448 -4.015 1.00 97.81 117 ARG A C 1
ATOM 936 O O . ARG A 1 117 ? 3.506 1.107 -3.323 1.00 97.81 117 ARG A O 1
ATOM 943 N N . LEU A 1 118 ? 3.100 -0.681 -4.609 1.00 97.56 118 LEU A N 1
ATOM 944 C CA . LEU A 1 118 ? 4.495 -1.119 -4.619 1.00 97.56 118 LEU A CA 1
ATOM 945 C C . LEU A 1 118 ? 5.298 -0.261 -5.618 1.00 97.56 118 LEU A C 1
ATOM 947 O O . LEU A 1 118 ? 4.789 0.078 -6.690 1.00 97.56 118 LEU A O 1
ATOM 951 N N . PRO A 1 119 ? 6.546 0.123 -5.308 1.00 95.69 119 PRO A N 1
ATOM 952 C CA . PRO A 1 119 ? 7.313 1.014 -6.160 1.00 95.69 119 PRO A CA 1
ATOM 953 C C . PRO A 1 119 ? 7.616 0.351 -7.506 1.00 95.69 119 PRO A C 1
ATOM 955 O O . PRO A 1 119 ? 7.709 -0.874 -7.614 1.00 95.69 119 PRO A O 1
ATOM 958 N N . GLY A 1 120 ? 7.648 1.169 -8.557 1.00 95.69 120 GLY A N 1
ATOM 959 C CA . GLY A 1 120 ? 7.689 0.715 -9.952 1.00 95.69 120 GLY A CA 1
ATOM 960 C C . GLY A 1 120 ? 6.365 0.150 -10.496 1.00 95.69 120 GLY A C 1
ATOM 961 O O . GLY A 1 120 ? 6.149 0.148 -11.708 1.00 95.69 120 GLY A O 1
ATOM 962 N N . SER A 1 121 ? 5.423 -0.248 -9.638 1.00 96.75 121 SER A N 1
ATOM 963 C CA . SER A 1 121 ? 4.099 -0.726 -10.062 1.00 96.75 121 SER A CA 1
ATOM 964 C C . SER A 1 121 ? 3.177 0.431 -10.454 1.00 96.75 121 SER A C 1
ATOM 966 O O . SER A 1 121 ? 3.309 1.546 -9.942 1.00 96.75 121 SER A O 1
ATOM 968 N N . GLY A 1 122 ? 2.255 0.186 -11.393 1.00 95.56 122 GLY A N 1
ATOM 969 C CA . GLY A 1 122 ? 1.357 1.226 -11.916 1.00 95.56 122 GLY A CA 1
ATOM 970 C C . GLY A 1 122 ? 2.044 2.320 -12.752 1.00 95.56 122 GLY A C 1
ATOM 971 O O . GLY A 1 122 ? 1.459 3.388 -12.954 1.00 95.56 122 GLY A O 1
ATOM 972 N N . THR A 1 123 ?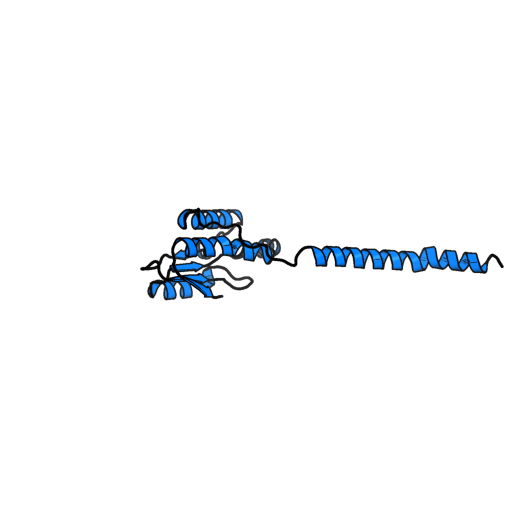 3.278 2.070 -13.220 1.00 95.62 123 THR A N 1
ATOM 973 C CA . THR A 1 123 ? 4.094 3.009 -14.016 1.00 95.62 123 THR A CA 1
ATOM 974 C C . THR A 1 123 ? 4.502 2.417 -15.377 1.00 95.62 123 THR A C 1
ATOM 976 O O . THR A 1 123 ? 3.652 2.304 -16.258 1.00 95.62 123 THR A O 1
ATOM 979 N N . THR A 1 124 ? 5.769 2.035 -15.579 1.00 95.31 124 THR A N 1
ATOM 980 C CA . THR A 1 124 ? 6.263 1.312 -16.763 1.00 95.31 124 THR A CA 1
ATOM 981 C C . THR A 1 124 ? 7.040 0.054 -16.351 1.00 95.31 124 THR A C 1
ATOM 983 O O . THR A 1 124 ? 7.542 -0.011 -15.225 1.00 95.31 124 THR A O 1
ATOM 986 N N . PRO A 1 125 ? 7.176 -0.949 -17.239 1.00 93.12 125 PRO A N 1
ATOM 987 C CA . PRO A 1 125 ? 7.956 -2.154 -16.947 1.00 93.12 125 PRO A CA 1
ATOM 988 C C . PRO A 1 125 ? 9.424 -1.878 -16.601 1.00 93.12 125 PRO A C 1
ATOM 990 O O . PRO A 1 125 ? 10.007 -2.592 -15.790 1.00 93.12 125 PRO A O 1
ATOM 993 N N . GLU A 1 126 ? 10.027 -0.847 -17.194 1.00 95.00 126 GLU A N 1
ATOM 994 C CA . GLU A 1 126 ? 11.407 -0.447 -16.906 1.00 95.00 126 GLU A CA 1
ATOM 995 C C . GLU A 1 126 ? 11.540 0.002 -15.454 1.00 95.00 126 GLU A C 1
ATOM 997 O O . GLU A 1 126 ? 12.446 -0.444 -14.764 1.00 95.00 126 GLU A O 1
ATOM 1002 N N . ASN A 1 127 ? 10.591 0.803 -14.968 1.00 93.38 127 ASN A N 1
ATOM 1003 C CA . ASN A 1 127 ? 10.598 1.280 -13.591 1.00 93.38 127 ASN A CA 1
ATOM 1004 C C . ASN A 1 127 ? 10.404 0.133 -12.588 1.00 93.38 127 ASN A C 1
ATOM 1006 O O . ASN A 1 127 ? 11.041 0.121 -11.544 1.00 93.38 127 ASN A O 1
ATOM 1010 N N . LEU A 1 128 ? 9.570 -0.866 -12.908 1.00 92.88 128 LEU A N 1
ATOM 1011 C CA . LEU A 1 128 ? 9.395 -2.055 -12.062 1.00 92.88 128 LEU A CA 1
ATOM 1012 C C . LEU A 1 128 ? 10.712 -2.823 -11.847 1.00 92.88 128 LEU A C 1
ATOM 1014 O O . LEU A 1 128 ? 10.907 -3.391 -10.775 1.00 92.88 128 LEU A O 1
ATOM 1018 N N . ASN A 1 129 ? 11.620 -2.811 -12.828 1.00 93.06 129 ASN A N 1
ATOM 1019 C CA . ASN A 1 129 ? 12.924 -3.474 -12.729 1.00 93.06 129 ASN A CA 1
ATOM 1020 C C . ASN A 1 129 ? 13.940 -2.723 -11.852 1.00 93.06 129 ASN A C 1
ATOM 1022 O O . ASN A 1 129 ? 14.958 -3.309 -11.490 1.00 93.06 129 ASN A O 1
ATOM 1026 N N . GLU A 1 130 ? 13.684 -1.460 -11.504 1.00 94.75 130 GLU A N 1
ATOM 1027 C CA . GLU A 1 130 ? 14.586 -0.651 -10.670 1.00 94.75 130 GLU A CA 1
ATOM 1028 C C . GLU A 1 130 ? 14.428 -0.938 -9.166 1.00 94.75 130 GLU A C 1
ATOM 1030 O O . GLU A 1 130 ? 15.274 -0.534 -8.370 1.00 94.75 130 GLU A O 1
ATOM 1035 N N . PHE A 1 131 ? 13.362 -1.639 -8.760 1.00 92.38 131 PHE A N 1
ATOM 1036 C CA . PHE A 1 131 ? 13.028 -1.858 -7.352 1.00 92.38 131 PHE A CA 1
ATOM 1037 C C . PHE A 1 131 ? 13.169 -3.317 -6.926 1.00 92.38 131 PHE A C 1
ATOM 1039 O O . PHE A 1 131 ? 12.794 -4.255 -7.630 1.00 92.38 131 PHE A O 1
ATOM 1046 N N . SER A 1 132 ? 13.667 -3.502 -5.710 1.00 91.25 132 SER A N 1
ATOM 1047 C CA . SER A 1 132 ? 13.784 -4.791 -5.040 1.00 91.25 132 SER A CA 1
ATOM 1048 C C . SER A 1 132 ? 12.590 -5.067 -4.121 1.00 91.25 132 SER A C 1
ATOM 1050 O O . SER A 1 132 ? 11.827 -4.172 -3.752 1.00 91.25 132 SER A O 1
ATOM 1052 N N . TYR A 1 133 ? 12.468 -6.311 -3.651 1.00 89.94 133 TYR A N 1
ATOM 1053 C CA . TYR A 1 133 ? 11.479 -6.665 -2.626 1.00 89.94 133 TYR A CA 1
ATOM 1054 C C . TYR A 1 133 ? 11.663 -5.863 -1.319 1.00 89.94 133 TYR A C 1
ATOM 1056 O O . TYR A 1 133 ? 10.694 -5.6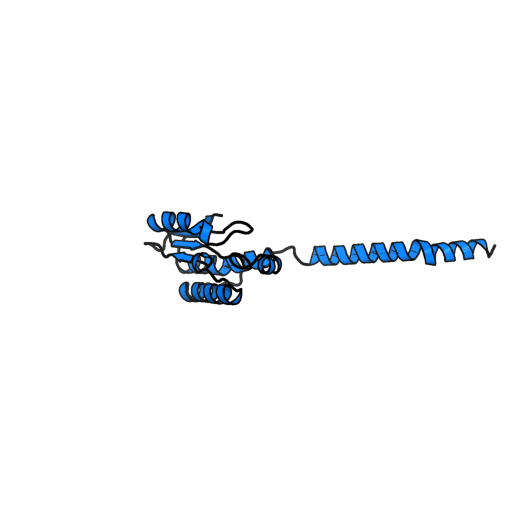49 -0.590 1.00 89.94 133 TYR A O 1
ATOM 1064 N N . ALA A 1 134 ? 12.886 -5.409 -1.014 1.00 89.50 134 ALA A N 1
ATOM 1065 C CA . ALA A 1 134 ? 13.150 -4.568 0.148 1.00 89.50 134 ALA A CA 1
ATOM 1066 C C . ALA A 1 134 ? 12.506 -3.182 -0.019 1.00 89.50 134 ALA A C 1
ATOM 1068 O O . ALA A 1 134 ? 11.912 -2.664 0.925 1.00 89.50 134 ALA A O 1
ATOM 1069 N N . ASP A 1 135 ? 12.520 -2.623 -1.232 1.00 91.62 135 ASP A N 1
ATOM 1070 C CA . ASP A 1 135 ? 11.832 -1.365 -1.547 1.00 91.62 135 ASP A CA 1
ATOM 1071 C C . ASP A 1 135 ? 10.306 -1.518 -1.468 1.00 91.62 135 ASP A C 1
ATOM 1073 O O . ASP A 1 135 ? 9.589 -0.611 -1.024 1.00 91.62 135 ASP A O 1
ATOM 1077 N N . TRP A 1 136 ? 9.792 -2.688 -1.858 1.00 93.81 136 TRP A N 1
ATOM 1078 C CA . TRP A 1 136 ? 8.377 -3.033 -1.707 1.00 93.81 136 TRP A CA 1
ATOM 1079 C C . TRP A 1 136 ? 7.987 -3.080 -0.232 1.00 93.81 136 TRP A C 1
ATOM 1081 O O . TRP A 1 136 ? 7.020 -2.431 0.168 1.00 93.81 136 TRP A O 1
ATOM 1091 N N . TYR A 1 137 ? 8.786 -3.762 0.591 1.00 91.25 137 TYR A N 1
ATOM 1092 C CA . TYR A 1 137 ? 8.586 -3.841 2.035 1.00 91.25 137 TYR A CA 1
ATOM 1093 C C . TYR A 1 137 ? 8.590 -2.456 2.698 1.00 91.25 137 TYR A C 1
ATOM 1095 O O . TYR A 1 137 ? 7.712 -2.159 3.507 1.00 91.25 137 TYR A O 1
ATOM 1103 N N . GLU A 1 138 ? 9.509 -1.569 2.311 1.00 89.19 138 GLU A N 1
ATOM 1104 C CA . GLU A 1 138 ? 9.550 -0.192 2.820 1.00 89.19 138 GLU A CA 1
ATOM 1105 C C . GLU A 1 138 ? 8.298 0.619 2.459 1.00 89.19 138 GLU A C 1
ATOM 1107 O O . GLU A 1 138 ? 7.895 1.501 3.217 1.00 89.19 138 GLU A O 1
ATOM 1112 N N . SER A 1 139 ? 7.644 0.305 1.341 1.00 91.06 139 SER A N 1
ATOM 1113 C CA . SER A 1 139 ? 6.433 1.004 0.889 1.00 91.06 139 SER A CA 1
ATOM 1114 C C . SER A 1 139 ? 5.196 0.600 1.691 1.00 91.06 139 SER A C 1
ATOM 1116 O O . SER A 1 139 ? 4.332 1.437 1.950 1.00 91.06 139 SER A O 1
ATOM 1118 N N . LEU A 1 140 ? 5.165 -0.632 2.218 1.00 95.00 140 LEU A N 1
ATOM 1119 C CA . LEU A 1 140 ? 4.117 -1.081 3.146 1.00 95.00 140 LEU A CA 1
ATOM 1120 C C . LEU A 1 140 ? 4.052 -0.221 4.417 1.00 95.00 140 LEU A C 1
ATOM 1122 O O . LEU A 1 140 ? 3.001 -0.139 5.051 1.00 95.00 140 LEU A O 1
ATOM 1126 N N . LYS A 1 141 ? 5.157 0.434 4.795 1.00 93.69 141 LYS A N 1
ATOM 1127 C CA . LYS A 1 141 ? 5.250 1.269 5.999 1.00 93.69 141 LYS A CA 1
ATOM 1128 C C . LYS A 1 141 ? 4.250 2.420 5.990 1.00 93.69 141 LYS A C 1
ATOM 1130 O O . LYS A 1 141 ? 3.652 2.687 7.028 1.00 93.69 141 LYS A O 1
ATOM 1135 N N . PHE A 1 142 ? 4.064 3.085 4.849 1.00 95.06 142 PHE A N 1
ATOM 1136 C CA . PHE A 1 142 ? 3.135 4.212 4.747 1.00 95.06 142 PHE A CA 1
ATOM 1137 C C . PHE A 1 142 ? 1.709 3.746 5.027 1.00 95.06 142 PHE A C 1
ATOM 1139 O O . PHE A 1 142 ? 1.089 4.237 5.965 1.00 95.06 142 PHE A O 1
ATOM 1146 N N . GLY A 1 143 ? 1.245 2.709 4.326 1.00 96.56 143 GLY A N 1
ATOM 1147 C CA . GLY A 1 143 ? -0.084 2.144 4.556 1.00 96.56 143 GLY A CA 1
ATOM 1148 C C . GLY A 1 143 ? -0.272 1.574 5.961 1.00 96.56 143 GLY A C 1
ATOM 1149 O O . GLY A 1 143 ? -1.282 1.848 6.612 1.00 96.56 143 GLY A O 1
ATOM 1150 N N . TYR A 1 144 ? 0.720 0.839 6.473 1.00 96.81 144 TYR A N 1
ATOM 1151 C CA . TYR A 1 144 ? 0.665 0.272 7.819 1.00 96.81 144 TYR A CA 1
ATOM 1152 C C . TYR A 1 144 ? 0.539 1.355 8.892 1.00 96.81 144 TYR A C 1
ATOM 1154 O O . TYR A 1 144 ? -0.344 1.253 9.737 1.00 96.81 144 TYR A O 1
ATOM 1162 N N . TYR A 1 145 ? 1.371 2.402 8.866 1.00 96.69 145 TYR A N 1
ATOM 1163 C CA . TYR A 1 145 ? 1.297 3.468 9.871 1.00 96.69 145 TYR A CA 1
ATOM 1164 C C . TYR A 1 145 ? 0.109 4.411 9.654 1.00 96.69 145 TYR A C 1
ATOM 1166 O O . TYR A 1 145 ? -0.460 4.876 10.639 1.00 96.69 145 TYR A O 1
ATOM 1174 N N . THR A 1 146 ? -0.351 4.630 8.417 1.00 96.69 146 THR A N 1
ATOM 1175 C CA . THR A 1 146 ? -1.615 5.343 8.164 1.00 96.69 146 THR A CA 1
ATOM 1176 C C . THR A 1 146 ? -2.777 4.650 8.881 1.00 96.69 146 THR A C 1
ATOM 1178 O O . THR A 1 146 ? -3.546 5.322 9.578 1.00 96.69 146 THR A O 1
ATOM 1181 N N . LEU A 1 147 ? -2.870 3.319 8.778 1.00 97.19 147 LEU A N 1
ATOM 1182 C CA . LEU A 1 147 ? -3.879 2.520 9.478 1.00 97.19 147 LEU A CA 1
ATOM 1183 C C . LEU A 1 147 ? -3.610 2.443 10.983 1.00 97.19 147 LEU A C 1
ATOM 1185 O O . LEU A 1 147 ? -4.512 2.703 11.764 1.00 97.19 147 LEU A O 1
ATOM 1189 N N . LYS A 1 148 ? -2.378 2.169 11.418 1.00 95.31 148 LYS A N 1
ATOM 1190 C CA . LYS A 1 148 ? -2.019 2.067 12.844 1.00 95.31 148 LYS A CA 1
ATOM 1191 C C . LYS A 1 148 ? -2.313 3.337 13.631 1.00 95.31 148 LYS A C 1
ATOM 1193 O O . LYS A 1 148 ? -2.737 3.263 14.777 1.00 95.31 148 LYS A O 1
ATOM 1198 N N . ASN A 1 149 ? -2.119 4.496 13.014 1.00 93.44 149 ASN A N 1
ATOM 1199 C CA . ASN A 1 149 ? -2.358 5.780 13.666 1.00 93.44 149 ASN A CA 1
ATOM 1200 C C . ASN A 1 149 ? -3.857 6.150 13.694 1.00 93.44 149 ASN A C 1
ATOM 1202 O O . ASN A 1 149 ? -4.224 7.158 14.295 1.00 93.44 149 ASN A O 1
ATOM 1206 N N . SER A 1 150 ? -4.724 5.353 13.055 1.00 91.88 150 SER A N 1
ATOM 1207 C CA . SER A 1 150 ? -6.167 5.602 12.941 1.00 91.88 150 SER A CA 1
ATOM 1208 C C . SER A 1 150 ? -7.063 4.422 13.335 1.00 91.88 150 SER A C 1
ATOM 1210 O O . SER A 1 150 ? -8.276 4.612 13.391 1.00 91.88 150 SER A O 1
ATOM 1212 N N . CYS A 1 151 ? -6.499 3.240 13.605 1.00 96.06 151 CYS A N 1
ATOM 1213 C CA . CYS A 1 151 ? -7.224 1.993 13.847 1.00 96.06 151 CYS A CA 1
ATOM 1214 C C . CYS A 1 151 ? -6.646 1.210 15.037 1.00 96.06 151 CYS A C 1
ATOM 1216 O O . CYS A 1 151 ? -5.427 1.126 15.188 1.00 96.06 151 CYS A O 1
ATOM 1218 N N . ASP A 1 152 ? -7.508 0.558 15.821 1.00 95.62 152 ASP A N 1
ATOM 1219 C CA . ASP A 1 152 ? -7.095 -0.267 16.970 1.00 95.62 152 ASP A CA 1
ATOM 1220 C C . ASP A 1 152 ? -6.513 -1.632 16.558 1.00 95.62 152 ASP A C 1
ATOM 1222 O O . ASP A 1 152 ? -5.640 -2.184 17.234 1.00 95.62 152 ASP A O 1
ATOM 1226 N N . GLN A 1 153 ? -7.005 -2.199 15.455 1.00 97.12 153 GLN A N 1
ATOM 1227 C CA . GLN A 1 153 ? -6.578 -3.493 14.919 1.00 97.12 153 GLN A CA 1
ATOM 1228 C C . GLN A 1 153 ? -6.287 -3.393 13.426 1.00 97.12 153 GLN A C 1
ATOM 1230 O O . GLN A 1 153 ? -6.958 -2.661 12.702 1.00 97.12 153 GLN A O 1
ATOM 1235 N N . ILE A 1 154 ? -5.298 -4.157 12.957 1.00 97.62 154 ILE A N 1
ATOM 1236 C CA . ILE A 1 154 ? -4.893 -4.173 11.549 1.00 97.62 154 ILE A CA 1
ATOM 1237 C C . ILE A 1 154 ? -4.894 -5.608 11.033 1.00 97.62 154 ILE A C 1
ATOM 1239 O O . ILE A 1 154 ? -4.271 -6.488 11.628 1.00 97.62 154 ILE A O 1
ATOM 1243 N N . PHE A 1 155 ? -5.541 -5.814 9.892 1.00 98.19 155 PHE A N 1
ATOM 1244 C CA . PHE A 1 155 ? -5.454 -7.030 9.089 1.00 98.19 155 PHE A CA 1
ATOM 1245 C C . PHE A 1 155 ? -4.705 -6.743 7.788 1.00 98.19 155 PHE A C 1
ATOM 1247 O O . PHE A 1 155 ? -4.642 -5.603 7.330 1.00 98.19 155 PHE A O 1
ATOM 1254 N N . VAL A 1 156 ? -4.133 -7.784 7.188 1.00 98.06 156 VAL A N 1
ATOM 1255 C CA . VAL A 1 156 ? -3.412 -7.700 5.914 1.00 98.06 156 VAL A CA 1
ATOM 1256 C C . VAL A 1 156 ? -4.018 -8.707 4.944 1.00 98.06 156 VAL A C 1
ATOM 1258 O O . VAL A 1 156 ? -4.285 -9.843 5.339 1.00 98.06 156 VAL A O 1
ATOM 1261 N N . ALA A 1 157 ? -4.223 -8.296 3.696 1.00 97.56 157 ALA A N 1
ATOM 1262 C CA . ALA A 1 157 ? -4.669 -9.155 2.604 1.00 97.56 157 ALA A CA 1
ATOM 1263 C C . ALA A 1 157 ? -3.938 -8.793 1.301 1.00 97.56 157 ALA A C 1
ATOM 1265 O O . ALA A 1 157 ? -3.556 -7.638 1.106 1.00 97.56 157 ALA A O 1
ATOM 1266 N N . GLY A 1 158 ? -3.742 -9.780 0.427 1.00 92.62 158 GLY A N 1
ATOM 1267 C CA . GLY A 1 158 ? -3.070 -9.654 -0.867 1.00 92.62 158 GLY A CA 1
ATOM 1268 C C . GLY A 1 158 ? -3.025 -10.978 -1.611 1.00 92.62 158 GLY A C 1
ATOM 1269 O O . GLY A 1 158 ? -3.167 -12.022 -0.930 1.00 92.62 158 GLY A O 1
#

Foldseek 3Di:
DPPVVVVVVVCCVPPPVVVVVVVVVVVVVVVVVVPPDDDQDPDDDPLVPALVRLLVVQQVVCVVLAQDDPLQGKDKDAFPAQAEEEEEEDDPLAGLNVCVVVCVVVRVVRYIYIRFGAFLHNHDPVRSVVDDVSSRVNRSNSRVSSSVNRHPYYHYDD

InterPro domains:
  IPR029058 Alpha/Beta hydrolase fold [G3DSA:3.40.50.1820] (67-158)
  IPR029058 Alpha/Beta hydrolase fold [SSF53474] (18-157)

Secondary structure (DSSP, 8-state):
--HHHHHHHHHIIIIIHHHHHHHHHHHHHHHHHHHS-S-PPPPPP-TTS-HHHHHHHHHHHHHHTT--SGGGS-EEE--SSSSEEEEEEPPTT--GGGGHHHHHHHHHTT-EEEEEPPTTTTS-HHHHTT--HHHHHHHHHHHHHHHHTT-SEEEEE-

Sequence (158 aa):
MSIYTNKKKTIFRWFILPWIIGLLLIFLAVGLVTDMDKKLKPFV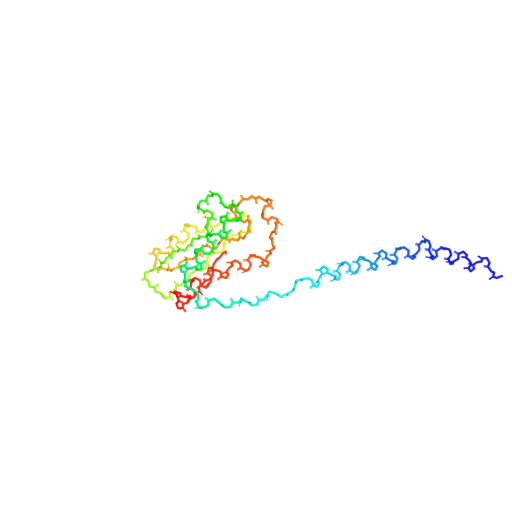ALDNVSSEDLYQLDLKRSYAEGVKLDENLPLYTKGNDNSVGILLIHGFTGSPYEMHELSAYLNSLGYSTYSVRLPGSGTTPENLNEFSYADWYESLKFGYYTLKNSCDQIFVAG

Mean predicted aligned error: 9.37 Å

Solvent-accessible surface area (backbone atoms only — not comparable to full-atom values): 8684 Å² total; per-residue (Å²): 138,61,67,70,58,50,54,52,52,51,4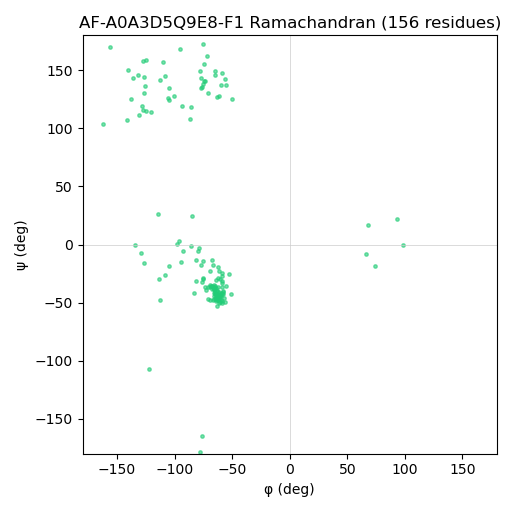5,40,62,73,68,43,45,58,53,53,50,50,50,50,51,48,52,51,52,51,50,55,63,68,67,71,73,88,72,88,74,81,77,82,84,52,83,90,51,55,37,65,59,38,49,54,50,51,47,53,50,41,49,74,70,52,44,81,50,77,61,30,38,58,43,80,45,85,32,79,50,53,56,40,18,36,40,36,42,57,62,90,94,39,27,15,48,81,42,46,68,60,42,52,54,46,35,75,74,31,28,19,30,24,26,36,42,45,66,34,40,41,51,49,77,71,48,37,71,76,49,52,74,68,54,35,56,60,42,47,49,42,42,52,38,27,33,58,66,55,21,77,39,77,47,78,51,108

Organism: Flexistipes sinusarabici (NCBI:txid2352)

Radius of gyration: 25.44 Å; Cα contacts (8 Å, |Δi|>4): 231; chains: 1; bounding box: 86×46×34 Å

pLDDT: mean 89.69, std 11.88, range [52.81, 98.75]